Protein AF-A0A226D781-F1 (afdb_monomer_lite)

Secondary structure (DSSP, 8-state):
----HHHHHHHHHHHHHHTTS---SEEEETTTTEEEEPPS-HHHHHHHHHHHHHHHHHHHHHHHHHHHHTT-S---HHHHHHHHHHHHHHHHHHHHHHHHHHHHHHHHTT---

Radius of gyration: 19.81 Å; chains: 1; bounding box: 52×35×50 Å

Organism: Folsomia candida (NCBI:txid158441)

Foldseek 3Di:
DDCDPVNLVVLVVVLVVCVPPQDDQFHQDNVVNDTDGDPDDPSVVVVVVVLVVLVVVLVVLVVVLVCVVVVVDDDPPVVNVVSVVVNVVSVVVVVVVVVVVVVVVVVVVPDDD

pLDDT: mean 72.24, std 12.37, range [37.38, 90.38]

Sequence (113 aa):
MIITPLMWKSLDRFSHYFNHFWKNPIEWDVKRKMLVFTPISRKLKIWMVSIVLTIILNATSLLMLMPEILGFTDVHFANVVLYLVWLGATSSTLTLEILQEKVRLQGSTALPG

Structure (mmCIF, N/CA/C/O backbone):
data_AF-A0A226D781-F1
#
_entry.id   AF-A0A226D781-F1
#
loop_
_atom_site.group_PDB
_atom_site.id
_atom_site.type_symbol
_atom_site.label_atom_id
_atom_site.label_alt_id
_atom_site.label_comp_id
_atom_site.label_asym_id
_atom_site.label_entity_id
_atom_site.label_seq_id
_atom_site.pdbx_PDB_ins_code
_atom_site.Cartn_x
_atom_site.Cartn_y
_atom_site.Cartn_z
_atom_site.occupancy
_atom_site.B_iso_or_equiv
_atom_site.auth_seq_id
_atom_site.auth_comp_id
_atom_site.auth_asym_id
_atom_site.auth_atom_id
_atom_site.pdbx_PDB_model_num
ATOM 1 N N . MET A 1 1 ? 18.948 -23.593 -8.528 1.00 42.53 1 MET A N 1
ATOM 2 C CA . MET A 1 1 ? 17.495 -23.617 -8.809 1.00 42.53 1 MET A CA 1
ATOM 3 C C . MET A 1 1 ? 17.319 -23.628 -10.323 1.00 42.53 1 MET A C 1
ATOM 5 O O . MET A 1 1 ? 17.783 -22.700 -10.971 1.00 42.53 1 MET A O 1
ATOM 9 N N . ILE A 1 2 ? 16.784 -24.708 -10.900 1.00 62.16 2 ILE A N 1
ATOM 10 C CA . ILE A 1 2 ? 16.647 -24.859 -12.359 1.00 62.16 2 ILE A CA 1
ATOM 11 C C . ILE A 1 2 ? 15.321 -24.219 -12.767 1.00 62.16 2 ILE A C 1
ATOM 13 O O . ILE A 1 2 ? 14.258 -24.672 -12.350 1.00 62.16 2 ILE A O 1
ATOM 17 N N . ILE A 1 3 ? 15.385 -23.143 -13.548 1.00 65.38 3 ILE A N 1
ATOM 18 C CA . ILE A 1 3 ? 14.191 -22.468 -14.059 1.00 65.38 3 ILE A CA 1
ATOM 19 C C . ILE A 1 3 ? 13.586 -23.362 -15.143 1.00 65.38 3 ILE A C 1
ATOM 21 O O . ILE A 1 3 ? 14.190 -23.564 -16.198 1.00 65.38 3 ILE A O 1
ATOM 25 N N . THR A 1 4 ? 12.407 -23.926 -14.879 1.00 81.25 4 THR A N 1
ATOM 26 C CA . THR A 1 4 ? 11.739 -24.835 -15.816 1.00 81.25 4 THR A CA 1
ATOM 27 C C . THR A 1 4 ? 11.218 -24.073 -17.042 1.00 81.25 4 THR A C 1
ATOM 29 O O . THR A 1 4 ? 10.840 -22.905 -16.934 1.00 81.25 4 THR A O 1
ATOM 32 N N . PRO A 1 5 ? 11.139 -24.706 -18.227 1.00 74.81 5 PRO A N 1
ATOM 33 C CA . PRO A 1 5 ? 10.588 -24.081 -19.437 1.00 74.81 5 PRO A CA 1
ATOM 34 C C . PRO A 1 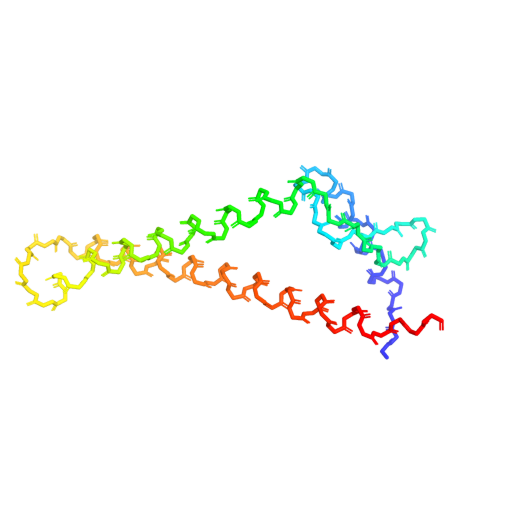5 ? 9.150 -23.569 -19.249 1.00 74.81 5 PRO A C 1
ATOM 36 O O . PRO A 1 5 ? 8.743 -22.599 -19.888 1.00 74.81 5 PRO A O 1
ATOM 39 N N . LEU A 1 6 ? 8.398 -24.173 -18.324 1.00 78.88 6 LEU A N 1
ATOM 40 C CA . LEU A 1 6 ? 7.069 -23.707 -17.937 1.00 78.88 6 LEU A CA 1
ATOM 41 C C . LEU A 1 6 ? 7.119 -22.326 -17.258 1.00 78.88 6 LEU A C 1
ATOM 43 O O . LEU A 1 6 ? 6.303 -21.460 -17.566 1.00 78.88 6 LEU A O 1
ATOM 47 N N . MET A 1 7 ? 8.113 -22.109 -16.395 1.00 76.25 7 MET A N 1
ATOM 48 C CA . MET A 1 7 ? 8.322 -20.863 -15.658 1.00 76.25 7 MET A CA 1
ATOM 49 C C . MET A 1 7 ? 8.721 -19.709 -16.594 1.00 76.25 7 MET A C 1
ATOM 51 O O . MET A 1 7 ? 8.198 -18.602 -16.476 1.00 76.25 7 MET A O 1
ATOM 55 N N . TRP A 1 8 ? 9.559 -19.984 -17.601 1.00 76.56 8 TRP A N 1
ATOM 56 C CA . TRP A 1 8 ? 9.877 -19.026 -18.671 1.00 76.56 8 TRP A CA 1
ATOM 57 C C . TRP A 1 8 ? 8.629 -18.608 -19.453 1.00 76.56 8 TRP A C 1
ATOM 59 O O . TRP A 1 8 ? 8.389 -17.423 -19.667 1.00 76.56 8 TRP A O 1
ATOM 69 N N . LYS A 1 9 ? 7.780 -19.578 -19.814 1.00 79.62 9 LYS A N 1
ATOM 70 C CA . LYS A 1 9 ? 6.546 -19.320 -20.565 1.00 79.62 9 LYS A CA 1
ATOM 71 C C . LYS A 1 9 ? 5.520 -18.514 -19.764 1.00 79.62 9 LYS A C 1
ATOM 73 O O . LYS A 1 9 ? 4.769 -17.740 -20.357 1.00 79.62 9 LYS A O 1
ATOM 78 N N . SER A 1 10 ? 5.462 -18.684 -18.441 1.00 78.12 10 SER A N 1
ATOM 79 C CA . SER A 1 10 ? 4.645 -17.815 -17.584 1.00 78.12 10 SER A CA 1
ATOM 80 C C . SER A 1 10 ? 5.211 -16.402 -17.492 1.00 78.12 10 SER A C 1
ATOM 82 O O . SER A 1 10 ? 4.438 -15.450 -17.502 1.00 78.12 10 SER A O 1
ATOM 84 N N . LEU A 1 11 ? 6.537 -16.255 -17.466 1.00 73.25 11 LEU A N 1
ATOM 85 C CA . LEU A 1 11 ? 7.205 -14.962 -17.338 1.00 73.25 11 LEU A CA 1
ATOM 86 C C . LEU A 1 11 ? 7.090 -14.119 -18.618 1.00 73.25 11 LEU A C 1
ATOM 88 O O . LEU A 1 11 ? 6.819 -12.922 -18.549 1.00 73.25 11 LEU A O 1
ATOM 92 N N . ASP A 1 12 ? 7.165 -14.754 -19.788 1.00 75.19 12 ASP A N 1
ATOM 93 C CA . ASP A 1 12 ? 6.898 -14.093 -21.073 1.00 75.19 12 ASP A CA 1
ATOM 94 C C . ASP A 1 12 ? 5.442 -13.621 -21.177 1.00 75.19 12 ASP A C 1
ATOM 96 O O . ASP A 1 12 ? 5.162 -12.524 -21.659 1.00 75.19 12 ASP A O 1
ATOM 100 N N . ARG A 1 13 ? 4.491 -14.415 -20.666 1.00 76.44 13 ARG A N 1
ATOM 101 C CA . ARG A 1 13 ? 3.079 -14.009 -20.614 1.00 76.44 13 ARG A CA 1
ATOM 102 C C . ARG A 1 13 ? 2.869 -12.860 -19.627 1.00 76.44 13 ARG A C 1
ATOM 104 O O . ARG A 1 13 ? 2.142 -11.920 -19.929 1.00 76.44 13 ARG A O 1
ATOM 111 N N . PHE A 1 14 ? 3.542 -12.912 -18.480 1.00 72.50 14 PHE A N 1
ATOM 112 C CA . PHE A 1 14 ? 3.528 -11.870 -17.456 1.00 72.50 14 PHE A CA 1
ATOM 113 C C . PHE A 1 14 ? 4.051 -10.532 -17.999 1.00 72.50 14 PHE A C 1
ATOM 115 O O . PHE A 1 14 ? 3.398 -9.510 -17.820 1.00 72.50 14 PHE A O 1
ATOM 122 N N . SER A 1 15 ? 5.155 -10.545 -18.752 1.00 70.62 15 SER A N 1
ATOM 123 C CA . SER A 1 15 ? 5.691 -9.373 -19.462 1.00 70.62 15 SER A CA 1
ATOM 124 C C . SER A 1 15 ? 4.646 -8.694 -20.358 1.00 70.62 15 SER A C 1
ATOM 126 O O . SER A 1 15 ? 4.500 -7.472 -20.328 1.00 70.62 15 SER A O 1
ATOM 128 N N . HIS A 1 16 ? 3.853 -9.478 -21.093 1.00 72.06 16 HIS A N 1
ATOM 129 C CA . HIS A 1 16 ? 2.831 -8.944 -21.991 1.00 72.06 16 HIS A CA 1
ATOM 130 C C . HIS A 1 16 ? 1.681 -8.240 -21.248 1.00 72.06 16 HIS A C 1
ATOM 132 O O . HIS A 1 16 ? 1.176 -7.220 -21.721 1.00 72.06 16 HIS A O 1
ATOM 138 N N . TYR A 1 17 ? 1.271 -8.753 -20.084 1.00 67.69 17 TYR A N 1
ATOM 139 C CA . TYR A 1 17 ? 0.244 -8.114 -19.252 1.00 67.69 17 TYR A CA 1
ATOM 140 C C . TYR A 1 17 ? 0.782 -6.884 -18.512 1.00 67.69 17 TYR A C 1
ATOM 142 O O . TYR A 1 17 ? 0.101 -5.862 -18.438 1.00 67.69 17 TYR A O 1
ATOM 150 N N . PHE A 1 18 ? 2.023 -6.941 -18.024 1.00 63.50 18 PHE A N 1
ATOM 151 C CA . PHE A 1 18 ? 2.656 -5.840 -17.290 1.00 63.50 18 PHE A CA 1
ATOM 152 C C . PHE A 1 18 ? 3.089 -4.666 -18.170 1.00 63.50 18 PHE A C 1
ATOM 154 O O . PHE A 1 18 ? 3.327 -3.582 -17.648 1.00 63.50 18 PHE A O 1
ATOM 161 N N . ASN A 1 19 ? 3.107 -4.829 -19.496 1.00 63.97 19 ASN A N 1
ATOM 162 C CA . ASN A 1 19 ? 3.395 -3.735 -20.425 1.00 63.97 19 ASN A CA 1
ATOM 163 C C . ASN A 1 19 ? 2.335 -2.609 -20.382 1.00 63.97 19 ASN A C 1
ATOM 165 O O . ASN A 1 19 ? 2.627 -1.473 -20.745 1.00 63.97 19 ASN A O 1
ATOM 169 N N . HIS A 1 20 ? 1.111 -2.912 -19.924 1.00 60.78 20 HIS A N 1
ATOM 170 C CA . HIS A 1 20 ? 0.051 -1.917 -19.697 1.00 60.78 20 HIS A CA 1
ATOM 171 C C . HIS A 1 20 ? 0.096 -1.268 -18.307 1.00 60.78 20 HIS A C 1
ATOM 173 O O . HIS A 1 20 ? -0.539 -0.235 -18.096 1.00 60.78 20 HIS A O 1
ATOM 179 N N . PHE A 1 21 ? 0.831 -1.849 -17.358 1.00 59.19 21 PHE A N 1
ATOM 180 C CA . PHE A 1 21 ? 0.980 -1.284 -16.023 1.00 59.19 21 PHE A CA 1
ATOM 181 C C . PHE A 1 21 ? 2.091 -0.231 -15.997 1.00 59.19 21 PHE A C 1
ATOM 183 O O . PHE A 1 21 ? 2.923 -0.121 -16.903 1.00 59.19 21 PHE A O 1
ATOM 190 N N . TRP A 1 22 ? 2.098 0.596 -14.950 1.00 55.44 22 TRP A N 1
ATOM 191 C CA . TRP A 1 22 ? 3.188 1.543 -14.744 1.00 55.44 22 TRP A CA 1
ATOM 192 C C . TRP A 1 22 ? 4.518 0.780 -14.716 1.00 55.44 22 TRP A C 1
ATOM 194 O O . TRP A 1 22 ? 4.616 -0.249 -14.054 1.00 55.44 22 TRP A O 1
ATOM 204 N N . LYS A 1 23 ? 5.523 1.265 -15.465 1.00 55.88 23 LYS A N 1
ATOM 205 C CA . LYS A 1 23 ? 6.814 0.569 -15.594 1.00 55.88 23 LYS A CA 1
ATOM 206 C C . LYS A 1 23 ? 7.403 0.326 -14.209 1.00 55.88 23 LYS A C 1
ATOM 208 O O . LYS A 1 23 ? 7.771 1.286 -13.525 1.00 55.88 23 LYS A O 1
ATOM 213 N N . ASN A 1 24 ? 7.471 -0.946 -13.840 1.00 55.03 24 ASN A N 1
ATOM 214 C CA . ASN A 1 24 ? 8.132 -1.402 -12.634 1.00 55.03 24 ASN A CA 1
ATOM 215 C C . ASN A 1 24 ? 9.653 -1.288 -12.858 1.00 55.03 24 ASN A C 1
ATOM 217 O O . ASN A 1 24 ? 10.112 -1.479 -13.985 1.00 55.03 24 ASN A O 1
ATOM 221 N N . PRO A 1 25 ? 10.470 -0.985 -11.836 1.00 57.72 25 PRO A N 1
ATOM 222 C CA . PRO A 1 25 ? 11.917 -0.829 -12.015 1.00 57.72 25 PRO A CA 1
ATOM 223 C C . PRO A 1 25 ? 12.603 -2.144 -12.422 1.00 57.72 25 PRO A C 1
ATOM 225 O O . PRO A 1 25 ? 13.737 -2.137 -12.903 1.00 57.72 25 PRO A O 1
ATOM 228 N N . ILE A 1 26 ? 11.894 -3.262 -12.257 1.00 59.53 26 ILE A N 1
ATOM 229 C CA . ILE A 1 26 ? 12.279 -4.598 -12.684 1.00 59.53 26 ILE A CA 1
ATOM 230 C C . ILE A 1 26 ? 11.364 -4.985 -13.849 1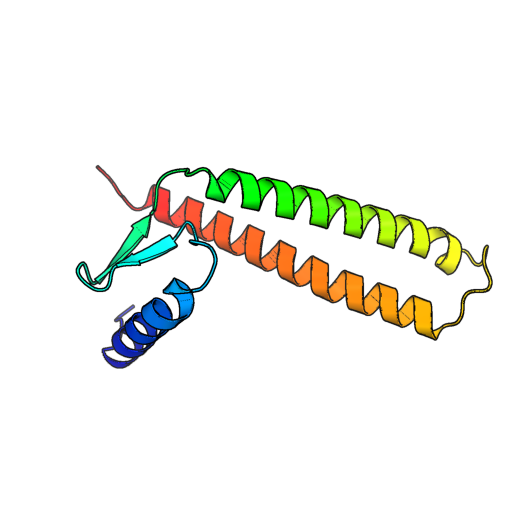.00 59.53 26 ILE A C 1
ATOM 232 O O . ILE A 1 26 ? 10.196 -5.320 -13.646 1.00 59.53 26 ILE A O 1
ATOM 236 N N . GLU A 1 27 ? 11.892 -4.922 -15.070 1.00 65.12 27 GLU A N 1
ATOM 237 C CA . GLU A 1 27 ? 11.195 -5.389 -16.268 1.00 65.12 27 GLU A CA 1
ATOM 238 C C . GLU A 1 27 ? 11.814 -6.702 -16.747 1.00 65.12 27 GLU A C 1
ATOM 240 O O . GLU A 1 27 ? 13.031 -6.897 -16.731 1.00 65.12 27 GLU A O 1
ATOM 245 N N . TRP A 1 28 ? 10.954 -7.621 -17.176 1.00 65.50 28 TRP A N 1
ATOM 246 C CA . TRP A 1 28 ? 11.384 -8.834 -17.850 1.00 65.50 28 TRP A CA 1
ATOM 247 C C . TRP A 1 28 ? 11.668 -8.533 -19.321 1.00 65.50 28 TRP A C 1
ATOM 249 O O . TRP A 1 28 ? 10.740 -8.257 -20.087 1.00 65.50 28 TRP A O 1
ATOM 259 N N . ASP A 1 29 ? 12.938 -8.592 -19.726 1.00 67.50 29 ASP A N 1
ATOM 260 C CA . ASP A 1 29 ? 13.307 -8.482 -21.134 1.00 67.50 29 ASP A CA 1
ATOM 261 C C . ASP A 1 29 ? 13.190 -9.860 -21.795 1.00 67.50 29 ASP A C 1
ATOM 263 O O . ASP A 1 29 ? 14.062 -10.721 -21.660 1.00 67.50 29 ASP A O 1
ATOM 267 N N . VAL A 1 30 ? 12.101 -10.052 -22.542 1.00 66.94 30 VAL A N 1
ATOM 268 C CA . VAL A 1 30 ? 11.793 -11.287 -23.283 1.00 66.94 30 VAL A CA 1
ATOM 269 C C . VAL A 1 30 ? 12.892 -11.629 -24.297 1.00 66.94 30 VAL A C 1
ATOM 271 O O . VAL A 1 30 ? 13.169 -12.804 -24.534 1.00 66.94 30 VAL A O 1
ATOM 274 N N . LYS A 1 31 ? 13.566 -10.625 -24.881 1.00 69.00 31 LYS A N 1
ATOM 275 C CA . LYS A 1 31 ? 14.628 -10.849 -25.877 1.00 69.00 31 LYS A CA 1
ATOM 276 C C . LYS A 1 31 ? 15.914 -11.335 -25.226 1.00 69.00 31 LYS A C 1
ATOM 278 O O . LYS A 1 31 ? 16.600 -12.183 -25.788 1.00 69.00 31 LYS A O 1
ATOM 283 N N . ARG A 1 32 ? 16.243 -10.791 -24.052 1.00 67.31 32 ARG A N 1
ATOM 284 C CA . ARG A 1 32 ? 17.460 -11.146 -23.308 1.00 67.31 32 ARG A CA 1
ATOM 285 C C . ARG A 1 32 ? 17.246 -12.283 -22.317 1.00 67.31 32 ARG A C 1
ATOM 287 O O . ARG A 1 32 ? 18.231 -12.801 -21.805 1.00 67.31 32 ARG A O 1
ATOM 294 N N . LYS A 1 33 ? 15.993 -12.691 -22.072 1.00 67.44 33 LYS A N 1
ATOM 295 C CA . LYS A 1 33 ? 15.630 -13.701 -21.068 1.00 67.44 33 LYS A CA 1
ATOM 296 C C . LYS A 1 33 ? 16.221 -13.364 -19.693 1.00 67.44 33 LYS A C 1
ATOM 298 O O . LYS A 1 33 ? 16.691 -14.236 -18.966 1.00 67.44 33 LYS A O 1
ATOM 303 N N . MET A 1 34 ? 16.232 -12.077 -19.358 1.00 64.81 34 MET A N 1
ATOM 304 C CA . MET A 1 34 ? 16.837 -11.551 -18.138 1.00 64.81 34 MET A CA 1
ATOM 305 C C . MET A 1 34 ? 15.958 -10.457 -17.539 1.00 64.81 34 MET A C 1
ATOM 307 O O . MET A 1 34 ? 15.269 -9.723 -18.251 1.00 64.81 34 MET A O 1
ATOM 311 N N . LEU A 1 35 ? 16.009 -10.343 -16.213 1.00 62.34 35 LEU A N 1
ATOM 312 C CA . LEU A 1 35 ? 15.437 -9.212 -15.491 1.00 62.34 35 LEU A CA 1
ATOM 313 C C . LEU A 1 35 ? 16.359 -8.015 -15.720 1.00 62.34 35 LEU A C 1
ATOM 315 O O . LEU A 1 35 ? 17.503 -8.014 -15.267 1.00 62.34 35 LEU A O 1
ATOM 319 N N . VAL A 1 36 ? 15.879 -7.023 -16.463 1.00 62.78 36 VAL A N 1
ATOM 320 C CA . VAL A 1 36 ? 16.630 -5.804 -16.748 1.00 62.78 36 VAL A CA 1
ATOM 321 C C . VAL A 1 36 ? 16.176 -4.727 -15.776 1.00 62.78 36 VAL A C 1
ATOM 323 O O . VAL A 1 36 ? 14.997 -4.372 -15.701 1.00 62.78 36 VAL A O 1
ATOM 326 N N . PHE A 1 37 ? 17.140 -4.200 -15.028 1.00 60.28 37 PHE A N 1
ATOM 327 C CA . PHE A 1 37 ? 16.929 -3.054 -14.160 1.00 60.28 37 PHE A CA 1
ATOM 328 C C . PHE A 1 37 ? 16.837 -1.794 -15.017 1.00 60.28 37 PHE A C 1
ATOM 330 O O . PHE A 1 37 ? 17.801 -1.412 -15.685 1.00 60.28 37 PHE A O 1
ATOM 337 N N . THR A 1 38 ? 15.677 -1.140 -15.009 1.00 58.62 38 THR A N 1
ATOM 338 C CA . THR A 1 38 ? 15.542 0.162 -15.663 1.00 58.62 38 THR A CA 1
ATOM 339 C C . THR A 1 38 ? 16.069 1.252 -14.722 1.00 58.62 38 THR A C 1
ATOM 341 O O . THR A 1 38 ? 15.673 1.302 -13.554 1.00 58.62 38 THR A O 1
ATOM 344 N N . PRO A 1 39 ? 16.995 2.120 -15.176 1.00 55.25 39 PRO A N 1
ATOM 345 C CA . PRO A 1 39 ? 17.565 3.162 -14.331 1.00 55.25 39 PRO A CA 1
ATOM 346 C C . PRO A 1 39 ? 16.489 4.147 -13.864 1.00 55.25 39 PRO A C 1
ATOM 348 O O . PRO A 1 39 ? 15.439 4.291 -14.494 1.00 55.25 39 PRO A O 1
ATOM 351 N N . ILE A 1 40 ? 16.779 4.829 -12.750 1.00 53.72 40 ILE A N 1
ATOM 352 C CA . ILE A 1 40 ? 15.899 5.760 -12.028 1.00 53.72 40 ILE A CA 1
ATOM 353 C C . ILE A 1 40 ? 15.289 6.792 -12.990 1.00 53.72 40 ILE A C 1
ATOM 355 O O . ILE A 1 40 ? 15.866 7.829 -13.302 1.00 53.72 40 ILE A O 1
ATOM 359 N N . SER A 1 41 ? 14.096 6.479 -13.485 1.00 57.16 41 SER A N 1
ATOM 360 C CA . SER A 1 41 ? 13.310 7.322 -14.382 1.00 57.16 41 SER A CA 1
ATOM 361 C C . SER A 1 41 ? 12.322 8.172 -13.575 1.00 57.16 41 SER A C 1
ATOM 363 O O . SER A 1 41 ? 12.070 7.904 -12.400 1.00 57.16 41 SER A O 1
ATOM 365 N N . ARG A 1 42 ? 11.684 9.171 -14.209 1.00 54.03 42 ARG A N 1
ATOM 366 C CA . ARG A 1 42 ? 10.574 9.977 -13.642 1.00 54.03 42 ARG A CA 1
ATOM 367 C C . ARG A 1 42 ? 9.493 9.127 -12.952 1.00 54.03 42 ARG A C 1
ATOM 369 O O . ARG A 1 42 ? 8.833 9.616 -12.042 1.00 54.03 42 ARG A O 1
ATOM 376 N N . LYS A 1 43 ? 9.344 7.860 -13.346 1.00 54.56 43 LYS A N 1
ATOM 377 C CA . LYS A 1 43 ? 8.412 6.899 -12.743 1.00 54.56 43 LYS A CA 1
ATOM 378 C C . LYS A 1 43 ? 8.784 6.484 -11.310 1.00 54.56 43 LYS A C 1
ATOM 380 O O . LYS A 1 43 ? 7.872 6.280 -10.519 1.00 54.56 43 LYS A O 1
ATOM 385 N N . LEU A 1 44 ? 10.068 6.488 -10.929 1.00 61.94 44 LEU A N 1
ATOM 386 C CA . LEU A 1 44 ? 10.483 6.259 -9.535 1.00 61.94 44 LEU A CA 1
ATOM 387 C C . LEU A 1 44 ? 10.032 7.405 -8.615 1.00 61.94 44 LEU A C 1
ATOM 389 O O . LEU A 1 44 ? 9.689 7.178 -7.462 1.00 61.94 44 LEU A O 1
ATOM 393 N N . LYS A 1 45 ? 9.977 8.643 -9.125 1.00 63.72 45 LYS A N 1
ATOM 394 C CA . LYS A 1 45 ? 9.471 9.786 -8.346 1.00 63.72 45 LYS A CA 1
ATOM 395 C C . LYS A 1 45 ? 7.977 9.648 -8.053 1.00 63.72 45 LYS A C 1
ATOM 397 O O . LYS A 1 45 ? 7.558 9.914 -6.936 1.00 63.72 45 LYS A O 1
ATOM 402 N N . ILE A 1 46 ? 7.194 9.198 -9.037 1.00 68.38 46 ILE A N 1
ATOM 403 C CA . ILE A 1 46 ? 5.754 8.934 -8.870 1.00 68.38 46 ILE A CA 1
ATOM 404 C C . ILE A 1 46 ? 5.533 7.818 -7.841 1.00 68.38 46 ILE A C 1
ATOM 406 O O . ILE A 1 46 ? 4.668 7.943 -6.981 1.00 68.38 46 ILE A O 1
ATOM 410 N N . TRP A 1 47 ?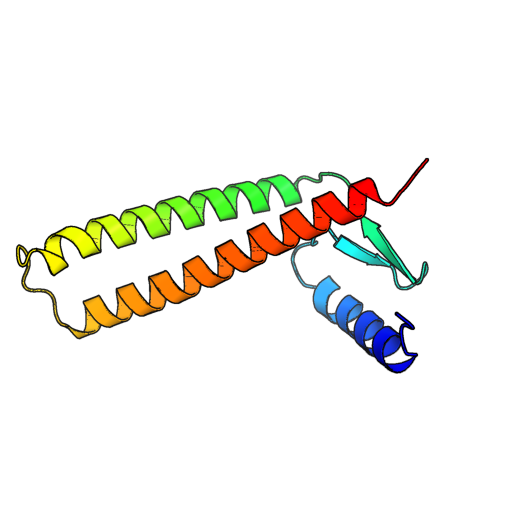 6.366 6.777 -7.874 1.00 70.31 47 TRP A N 1
ATOM 411 C CA . TRP A 1 47 ? 6.349 5.704 -6.880 1.00 70.31 47 TRP A CA 1
ATOM 412 C C . TRP A 1 47 ? 6.681 6.201 -5.462 1.00 70.31 47 TRP A C 1
ATOM 414 O O . TRP A 1 47 ? 5.918 5.948 -4.534 1.00 70.31 47 TRP A O 1
ATOM 424 N N . MET A 1 48 ? 7.740 7.004 -5.297 1.00 71.75 48 MET A N 1
ATOM 425 C CA . MET A 1 48 ? 8.089 7.608 -4.000 1.00 71.75 48 MET A CA 1
ATOM 426 C C . MET A 1 48 ? 6.948 8.464 -3.434 1.00 71.75 48 MET A C 1
ATOM 428 O O . MET A 1 48 ? 6.647 8.392 -2.246 1.00 71.75 48 MET A O 1
ATOM 432 N N . VAL A 1 49 ? 6.287 9.255 -4.285 1.00 79.62 49 VAL A N 1
ATOM 433 C CA . VAL A 1 49 ? 5.120 10.057 -3.883 1.00 79.62 49 VAL A CA 1
ATOM 434 C C . VAL A 1 49 ? 3.961 9.159 -3.449 1.00 79.62 49 VAL A C 1
ATOM 436 O O . VAL A 1 49 ? 3.323 9.457 -2.442 1.00 79.62 49 VAL A O 1
ATOM 439 N N . SER A 1 50 ? 3.717 8.049 -4.152 1.00 78.38 50 SER A N 1
ATOM 440 C CA . SER A 1 50 ? 2.691 7.073 -3.769 1.00 78.38 50 SER A CA 1
ATOM 441 C C . SER A 1 50 ? 2.947 6.509 -2.373 1.00 78.38 50 SER A C 1
ATOM 443 O O . SER A 1 50 ? 2.028 6.477 -1.563 1.00 78.38 50 SER A O 1
ATOM 445 N N . ILE A 1 51 ? 4.189 6.133 -2.055 1.00 79.38 51 ILE A N 1
ATOM 446 C CA . ILE A 1 51 ? 4.545 5.605 -0.728 1.00 79.38 51 ILE A CA 1
ATOM 447 C C . ILE A 1 51 ? 4.315 6.644 0.364 1.00 79.38 51 ILE A C 1
ATOM 449 O O . ILE A 1 51 ? 3.689 6.342 1.380 1.00 79.38 51 ILE A O 1
ATOM 453 N N . VAL A 1 52 ? 4.782 7.877 0.155 1.00 84.94 52 VAL A N 1
ATOM 454 C CA . VAL A 1 52 ? 4.586 8.964 1.125 1.00 84.94 52 VAL A CA 1
ATOM 455 C C . VAL A 1 52 ? 3.095 9.219 1.354 1.00 84.94 52 VAL A C 1
ATOM 457 O O . VAL A 1 52 ? 2.664 9.349 2.499 1.00 84.94 52 VAL A O 1
ATOM 460 N N . LEU A 1 53 ? 2.290 9.222 0.290 1.00 85.25 53 LEU A N 1
ATOM 461 C CA . LEU A 1 53 ? 0.843 9.393 0.393 1.00 85.25 53 LEU A CA 1
ATOM 462 C C . LEU A 1 53 ? 0.182 8.239 1.162 1.00 85.25 53 LEU A C 1
ATOM 464 O O . LEU A 1 53 ? -0.649 8.490 2.032 1.00 85.25 53 LEU A O 1
ATOM 468 N N . THR A 1 54 ? 0.577 6.989 0.903 1.00 82.69 54 THR A N 1
ATOM 469 C CA . THR A 1 54 ? 0.078 5.814 1.637 1.00 82.69 54 THR A CA 1
ATOM 470 C C . THR A 1 54 ? 0.422 5.889 3.126 1.00 82.69 54 THR A C 1
ATOM 472 O O . THR A 1 54 ? -0.414 5.553 3.964 1.00 82.69 54 THR A O 1
ATOM 475 N N . ILE A 1 55 ? 1.613 6.378 3.484 1.00 84.81 55 ILE A N 1
ATOM 476 C CA . ILE A 1 55 ? 2.010 6.578 4.886 1.00 84.81 55 ILE A CA 1
ATOM 477 C C . ILE A 1 55 ? 1.127 7.636 5.558 1.00 84.81 55 ILE A C 1
ATOM 479 O O . ILE A 1 55 ? 0.633 7.402 6.660 1.00 84.81 55 ILE A O 1
ATOM 483 N N . ILE A 1 56 ? 0.877 8.770 4.896 1.00 88.06 56 ILE A N 1
ATOM 484 C CA . ILE A 1 56 ? 0.014 9.840 5.427 1.00 88.06 56 ILE A CA 1
ATOM 485 C C . ILE A 1 56 ? -1.430 9.342 5.605 1.00 88.06 56 ILE A C 1
ATOM 487 O O . ILE A 1 56 ? -2.057 9.604 6.633 1.00 88.06 56 ILE A O 1
ATOM 491 N N . LEU A 1 57 ? -1.955 8.582 4.641 1.00 85.69 57 LEU A N 1
ATOM 492 C CA . LEU A 1 57 ? -3.290 7.979 4.720 1.00 85.69 57 LEU A CA 1
ATOM 493 C C . LEU A 1 57 ? -3.404 6.976 5.877 1.00 85.69 57 LEU A C 1
ATOM 495 O O . LEU A 1 57 ? -4.407 6.957 6.588 1.00 85.69 57 LEU A O 1
ATOM 499 N N . ASN A 1 58 ? -2.365 6.178 6.119 1.00 84.75 58 ASN A N 1
ATOM 500 C CA . ASN A 1 58 ? -2.339 5.261 7.258 1.00 84.75 58 ASN A CA 1
ATOM 501 C C . ASN A 1 58 ? -2.230 5.997 8.596 1.00 84.75 58 ASN A C 1
ATOM 503 O O . ASN A 1 58 ? -2.931 5.645 9.541 1.00 84.75 58 ASN A O 1
ATOM 507 N N . ALA A 1 59 ? -1.402 7.040 8.676 1.00 87.19 59 ALA A N 1
ATOM 508 C CA . ALA A 1 59 ? -1.262 7.852 9.882 1.00 87.19 59 ALA A CA 1
ATOM 509 C C . ALA A 1 59 ? -2.575 8.562 10.250 1.00 87.19 59 ALA A C 1
ATOM 511 O O . ALA A 1 59 ? -2.973 8.557 11.411 1.00 87.19 59 ALA A O 1
ATOM 512 N N . THR A 1 60 ? -3.278 9.120 9.261 1.00 86.81 60 THR A N 1
ATOM 513 C CA . THR A 1 60 ? -4.593 9.751 9.469 1.00 86.81 60 THR A CA 1
ATOM 514 C C . THR A 1 60 ? -5.661 8.736 9.873 1.00 86.81 60 THR A C 1
ATOM 516 O O . THR A 1 60 ? -6.431 9.007 10.791 1.00 86.81 60 THR A O 1
ATOM 519 N N . SER A 1 61 ? -5.656 7.542 9.274 1.00 84.56 61 SER A N 1
ATOM 520 C CA . SER A 1 61 ? -6.568 6.455 9.659 1.00 84.56 61 SER A CA 1
ATOM 521 C C . SER A 1 61 ? -6.322 5.984 11.099 1.00 84.56 61 SER A C 1
ATOM 523 O O . SER A 1 61 ? -7.270 5.817 11.857 1.00 84.56 61 SER A O 1
ATOM 525 N N . LEU A 1 62 ? -5.060 5.838 11.521 1.00 84.62 62 LEU A N 1
ATOM 526 C CA . LEU A 1 62 ? -4.708 5.509 12.910 1.00 84.62 62 LEU A CA 1
ATOM 527 C C . LEU A 1 62 ? -5.108 6.616 13.893 1.00 84.62 62 LEU A C 1
ATOM 529 O O . LEU A 1 62 ? -5.605 6.318 14.976 1.00 84.62 62 LEU A O 1
ATOM 533 N N . LEU A 1 63 ? -4.919 7.884 13.517 1.00 86.50 63 LEU A N 1
ATOM 534 C CA . LEU A 1 63 ? -5.340 9.029 14.328 1.00 86.50 63 LEU A CA 1
ATOM 535 C C . LEU A 1 63 ? -6.858 9.082 14.525 1.00 86.50 63 LEU A C 1
ATOM 537 O O . LEU A 1 63 ? -7.290 9.507 15.589 1.00 86.50 63 LEU A O 1
ATOM 541 N N . MET A 1 64 ? -7.653 8.647 13.543 1.00 83.62 64 MET A N 1
ATOM 542 C CA . MET A 1 64 ? -9.109 8.517 13.697 1.00 83.62 64 MET A CA 1
ATOM 543 C C . MET A 1 64 ? -9.507 7.329 14.580 1.00 83.62 64 MET A C 1
ATOM 545 O O . MET A 1 64 ? -10.448 7.441 15.356 1.00 83.62 64 MET A O 1
ATOM 549 N N . LEU A 1 65 ? -8.759 6.226 14.523 1.00 84.81 65 LEU A N 1
ATOM 550 C CA . LEU A 1 65 ? -9.038 5.008 15.294 1.00 84.81 65 LEU A CA 1
ATOM 551 C C . LEU A 1 65 ? -8.686 5.143 16.790 1.00 84.81 65 LEU A C 1
ATOM 553 O O . LEU A 1 65 ? -9.313 4.518 17.643 1.00 84.81 65 LEU A O 1
ATOM 557 N N . MET A 1 66 ? -7.688 5.966 17.134 1.00 83.50 66 MET A N 1
ATOM 558 C CA . MET A 1 66 ? -7.241 6.167 18.522 1.00 83.50 66 MET A CA 1
ATOM 559 C C . MET A 1 66 ? -8.343 6.723 19.458 1.00 83.50 66 MET A C 1
ATOM 561 O O . MET A 1 66 ? -8.554 6.135 20.520 1.00 83.50 66 MET A O 1
ATOM 565 N N . PRO A 1 67 ? -9.074 7.804 19.106 1.00 83.19 67 PRO A N 1
ATOM 566 C CA . PRO A 1 67 ? -10.212 8.297 19.886 1.00 83.19 67 PRO A CA 1
ATOM 567 C C . PRO A 1 67 ? -11.347 7.278 20.032 1.00 83.19 67 PRO A C 1
ATOM 569 O O . PRO A 1 67 ? -11.973 7.214 21.092 1.00 83.19 67 PRO A O 1
ATOM 572 N N . GLU A 1 68 ? -11.593 6.478 18.990 1.00 82.00 68 GLU A N 1
ATOM 573 C CA . GLU A 1 68 ? -12.654 5.465 18.973 1.00 82.00 68 GLU A CA 1
ATOM 574 C C . GLU A 1 68 ? -12.366 4.336 19.970 1.00 82.00 68 GLU A C 1
ATOM 576 O O . GLU A 1 68 ? -13.230 3.987 20.771 1.00 82.00 68 GLU A O 1
ATOM 581 N N . ILE A 1 69 ? -11.135 3.809 19.993 1.00 79.25 69 ILE A N 1
ATOM 582 C CA . ILE A 1 69 ? -10.733 2.748 20.938 1.00 79.25 69 ILE A CA 1
ATOM 583 C C . ILE A 1 69 ? -10.802 3.232 22.390 1.00 79.25 69 ILE A C 1
ATOM 585 O O . ILE A 1 69 ? -11.138 2.464 23.290 1.00 79.25 69 ILE A O 1
ATOM 589 N N . LEU A 1 70 ? -10.484 4.504 22.624 1.00 83.44 70 LEU A N 1
ATOM 590 C CA . LEU A 1 70 ? -10.542 5.118 23.949 1.00 83.44 70 LEU A CA 1
ATOM 591 C C . LEU A 1 70 ? -11.978 5.448 24.399 1.00 83.44 70 LEU A C 1
ATOM 593 O O . LEU A 1 70 ? -12.167 5.891 25.530 1.00 83.44 70 LEU A O 1
ATOM 597 N N . GLY A 1 71 ? -12.982 5.228 23.543 1.00 79.81 71 GLY A N 1
ATOM 598 C CA . GLY A 1 71 ? -14.390 5.454 23.864 1.00 79.81 71 GLY A CA 1
ATOM 599 C C . GLY A 1 71 ? -14.784 6.931 23.922 1.00 79.81 71 GLY A C 1
ATOM 600 O O . GLY A 1 71 ? -15.804 7.264 24.519 1.00 79.81 71 GLY A O 1
ATOM 601 N N . PHE A 1 72 ? -13.999 7.830 23.316 1.00 78.50 72 PHE A N 1
ATOM 602 C CA . PHE A 1 72 ? -14.331 9.260 23.265 1.00 78.50 72 PHE A CA 1
ATOM 603 C C . PHE A 1 72 ? -15.423 9.587 22.241 1.00 78.50 72 PHE A C 1
ATOM 605 O O . PHE A 1 72 ? -15.938 10.704 22.232 1.00 78.50 72 PHE A O 1
ATOM 612 N N . THR A 1 73 ? -15.746 8.664 21.335 1.00 77.75 73 THR A N 1
ATOM 613 C CA . THR A 1 73 ? -16.647 8.923 20.208 1.00 77.75 73 THR A CA 1
ATOM 614 C C . THR A 1 73 ? -17.541 7.711 19.950 1.00 77.75 73 THR A C 1
ATOM 616 O O . THR A 1 73 ? -17.042 6.601 19.785 1.00 77.75 73 THR A O 1
ATOM 619 N N . ASP A 1 74 ? -18.859 7.923 19.893 1.00 77.00 74 ASP A N 1
ATOM 620 C CA . ASP A 1 74 ? -19.851 6.896 19.541 1.00 77.00 74 ASP A CA 1
ATOM 621 C C . ASP A 1 74 ? -19.877 6.699 18.019 1.00 77.00 74 ASP A C 1
ATOM 623 O O . ASP A 1 74 ? -20.661 7.310 17.287 1.00 77.00 74 ASP A O 1
ATOM 627 N N . VAL A 1 75 ? -18.962 5.877 17.513 1.00 77.56 75 VAL A N 1
ATOM 628 C CA . VAL A 1 75 ? -18.897 5.535 16.089 1.00 77.56 75 VAL A CA 1
ATOM 629 C C . VAL A 1 75 ? -19.485 4.145 15.876 1.00 77.56 75 VAL A C 1
ATOM 631 O O . VAL A 1 75 ? -19.254 3.218 16.649 1.00 77.56 75 VAL A O 1
ATOM 634 N N . HIS A 1 76 ? -20.272 3.983 14.809 1.00 82.81 76 HIS A N 1
ATOM 635 C CA . HIS A 1 76 ? -20.831 2.684 14.443 1.00 82.81 76 HIS A CA 1
ATOM 636 C C . HIS A 1 76 ? -19.726 1.635 14.273 1.00 82.81 76 HIS A C 1
ATOM 638 O O . HIS A 1 76 ? -18.773 1.848 13.524 1.00 82.81 76 HIS A O 1
ATOM 644 N N . PHE A 1 77 ? -19.918 0.462 14.884 1.00 81.44 77 PHE A N 1
ATOM 645 C CA . PHE A 1 77 ? -19.001 -0.682 14.798 1.00 81.44 77 PHE A CA 1
ATOM 646 C C . PHE A 1 77 ? -18.595 -1.025 13.353 1.00 81.44 77 PHE A C 1
ATOM 648 O O . PHE A 1 77 ? -17.450 -1.387 13.092 1.00 81.44 77 PHE A O 1
ATOM 655 N N . ALA A 1 78 ? -19.511 -0.840 12.396 1.00 85.31 78 ALA A N 1
ATOM 656 C CA . ALA A 1 78 ? -19.242 -1.037 10.974 1.00 85.31 78 ALA A CA 1
ATOM 657 C C . ALA A 1 78 ? -18.084 -0.169 10.445 1.00 85.31 78 ALA A C 1
ATOM 659 O O . ALA A 1 78 ? -17.275 -0.656 9.657 1.00 85.31 78 ALA A O 1
ATOM 660 N N .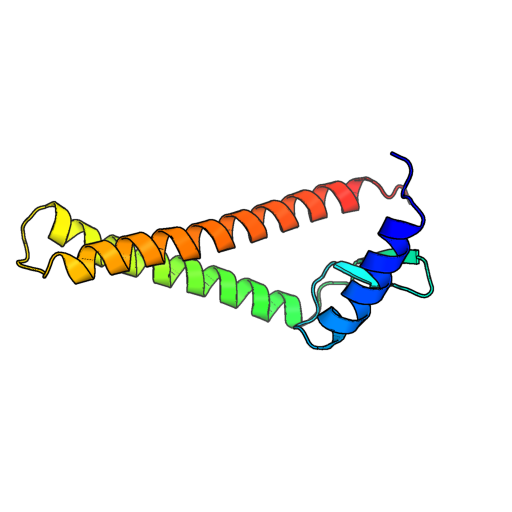 ASN A 1 79 ? -17.964 1.082 10.900 1.00 85.06 79 ASN A N 1
ATOM 661 C CA . ASN A 1 79 ? -16.895 1.986 10.470 1.00 85.06 79 ASN A CA 1
ATOM 662 C C . ASN A 1 79 ? -15.544 1.551 11.047 1.00 85.06 79 ASN A C 1
ATOM 664 O O . ASN A 1 79 ? -14.558 1.524 10.319 1.00 85.06 79 ASN A O 1
ATOM 668 N N . VAL A 1 80 ? -15.512 1.113 12.309 1.00 83.81 80 VAL A N 1
ATOM 669 C CA . VAL A 1 80 ? -14.294 0.595 12.958 1.00 83.81 80 VAL A CA 1
ATOM 670 C C . VAL A 1 80 ? -13.762 -0.637 12.219 1.00 83.81 80 VAL A C 1
ATOM 672 O O . VAL A 1 80 ? -12.573 -0.726 11.910 1.00 83.81 80 VAL A O 1
ATOM 675 N N . VAL A 1 81 ? -14.650 -1.576 11.869 1.00 86.94 81 VAL A N 1
ATOM 676 C CA . VAL A 1 81 ? -14.289 -2.763 11.076 1.00 86.94 81 VAL A CA 1
ATOM 677 C C . VAL A 1 81 ? -13.774 -2.359 9.694 1.00 86.94 81 VAL A C 1
ATOM 679 O O . VAL A 1 81 ? -12.773 -2.906 9.231 1.00 86.94 81 VAL A O 1
ATOM 682 N N . LEU A 1 82 ? -14.408 -1.377 9.048 1.00 88.69 82 LEU A N 1
ATOM 683 C CA . LEU A 1 82 ? -13.975 -0.868 7.749 1.00 88.69 82 LEU A CA 1
ATOM 684 C C . LEU A 1 82 ? -12.574 -0.239 7.820 1.00 88.69 82 LEU A C 1
ATOM 686 O O . LEU A 1 82 ? -11.734 -0.545 6.974 1.00 88.69 82 LEU A O 1
ATOM 690 N N . TYR A 1 83 ? -12.285 0.564 8.848 1.00 87.12 83 TYR A N 1
ATOM 691 C CA . TYR A 1 83 ? -10.957 1.145 9.062 1.00 87.12 83 TYR A CA 1
ATOM 692 C C . TYR A 1 83 ? -9.889 0.081 9.339 1.00 87.12 83 TYR A C 1
ATOM 694 O O . TYR A 1 83 ? -8.784 0.175 8.804 1.00 87.12 83 TYR A O 1
ATOM 702 N N . LEU A 1 84 ? -10.207 -0.964 10.108 1.00 85.50 84 LEU A N 1
ATOM 703 C CA . LEU A 1 84 ? -9.291 -2.083 10.357 1.00 85.50 84 LEU A CA 1
ATOM 704 C C . LEU A 1 84 ? -8.976 -2.876 9.084 1.00 85.50 84 LEU A C 1
ATOM 706 O O . LEU A 1 84 ? -7.811 -3.174 8.817 1.00 85.50 84 LEU A O 1
ATOM 710 N N . VAL A 1 85 ? -9.991 -3.190 8.275 1.00 90.38 85 VAL A N 1
ATOM 711 C CA . VAL A 1 85 ? -9.800 -3.873 6.985 1.00 90.38 85 VAL A CA 1
ATOM 712 C C . VAL A 1 85 ? -8.978 -3.002 6.037 1.00 90.38 85 VAL A C 1
ATOM 714 O O . VAL A 1 85 ? -8.059 -3.502 5.386 1.00 90.38 85 VAL A O 1
ATOM 717 N N . TRP A 1 86 ? -9.258 -1.698 5.994 1.00 87.50 86 TRP A N 1
ATOM 718 C CA . TRP A 1 86 ? -8.510 -0.742 5.185 1.00 87.50 86 TRP A CA 1
ATOM 719 C C . TRP A 1 86 ? -7.033 -0.670 5.595 1.00 87.50 86 TRP A C 1
ATOM 721 O O . TRP A 1 86 ? -6.161 -0.823 4.741 1.00 87.50 86 TRP A O 1
ATOM 731 N N . LEU A 1 87 ? -6.739 -0.534 6.894 1.00 86.50 87 LEU A N 1
ATOM 732 C CA . LEU A 1 87 ? -5.372 -0.551 7.434 1.00 86.50 87 LEU A CA 1
ATOM 733 C C . LEU A 1 87 ? -4.645 -1.873 7.149 1.00 86.50 87 LEU A C 1
ATOM 735 O O . LEU A 1 87 ? -3.449 -1.886 6.848 1.00 86.50 87 LEU A O 1
ATOM 739 N N . GLY A 1 88 ? -5.354 -3.001 7.220 1.00 86.19 88 GLY A N 1
ATOM 740 C CA . GLY A 1 88 ? -4.814 -4.309 6.851 1.00 86.19 88 GLY A CA 1
ATOM 741 C C . GLY A 1 88 ? -4.426 -4.373 5.370 1.00 86.19 88 GLY A C 1
ATOM 742 O O . GLY A 1 88 ? -3.327 -4.805 5.021 1.00 86.19 88 GLY A O 1
ATOM 743 N N . ALA A 1 89 ? -5.294 -3.875 4.490 1.00 86.75 89 ALA A N 1
ATOM 744 C CA . ALA A 1 89 ? -5.028 -3.840 3.058 1.00 86.75 89 ALA A CA 1
ATOM 745 C C . ALA A 1 89 ? -3.827 -2.939 2.729 1.00 86.75 89 ALA A C 1
ATOM 747 O O . ALA A 1 89 ? -2.884 -3.382 2.070 1.00 86.75 89 ALA A O 1
ATOM 748 N N . THR A 1 90 ? -3.793 -1.708 3.238 1.00 83.44 90 THR A N 1
ATOM 749 C CA . THR A 1 90 ? -2.696 -0.767 2.965 1.00 83.44 90 THR A CA 1
ATOM 750 C C . THR A 1 90 ? -1.370 -1.222 3.578 1.00 83.44 90 THR A C 1
ATOM 752 O O . THR A 1 90 ? -0.326 -1.105 2.933 1.00 83.44 90 THR A O 1
ATOM 755 N N . SER A 1 91 ? -1.369 -1.803 4.781 1.00 80.38 91 SER A N 1
ATOM 756 C CA . SER A 1 91 ? -0.145 -2.352 5.385 1.00 80.38 91 SER A CA 1
ATOM 757 C C . SER A 1 91 ? 0.427 -3.510 4.567 1.00 80.38 91 SER A C 1
ATOM 759 O O . SER A 1 91 ? 1.633 -3.538 4.317 1.00 80.38 91 SER A O 1
ATOM 761 N N . SER A 1 92 ? -0.423 -4.402 4.047 1.00 80.38 92 SER A N 1
ATOM 762 C CA . SER A 1 92 ? 0.026 -5.485 3.167 1.00 80.38 92 SER A CA 1
ATOM 763 C C . SER A 1 92 ? 0.702 -4.946 1.899 1.00 80.38 92 SER A C 1
ATOM 765 O O . SER A 1 92 ? 1.791 -5.403 1.546 1.00 80.38 92 SER A O 1
ATOM 767 N N . THR A 1 93 ? 0.152 -3.892 1.283 1.00 81.50 93 THR A N 1
ATOM 768 C CA . THR A 1 93 ? 0.776 -3.260 0.108 1.00 81.50 93 THR A CA 1
ATOM 769 C C . THR A 1 93 ? 2.144 -2.658 0.428 1.00 81.50 93 THR A C 1
ATOM 771 O O . THR A 1 93 ? 3.092 -2.883 -0.320 1.00 81.50 93 THR A O 1
ATOM 774 N N . LEU A 1 94 ? 2.301 -1.998 1.583 1.00 78.88 94 LEU A N 1
ATOM 775 C CA . LEU A 1 94 ? 3.594 -1.460 2.020 1.00 78.88 94 LEU A CA 1
ATOM 776 C C . LEU A 1 94 ? 4.633 -2.563 2.261 1.00 78.88 94 LEU A C 1
ATOM 778 O O . LEU A 1 94 ? 5.793 -2.409 1.885 1.00 78.88 94 LEU A O 1
ATOM 782 N N . THR A 1 95 ? 4.237 -3.692 2.858 1.00 79.88 95 THR A N 1
ATOM 783 C CA . THR A 1 95 ? 5.170 -4.810 3.083 1.00 79.88 95 THR A CA 1
ATOM 784 C C . THR A 1 95 ? 5.650 -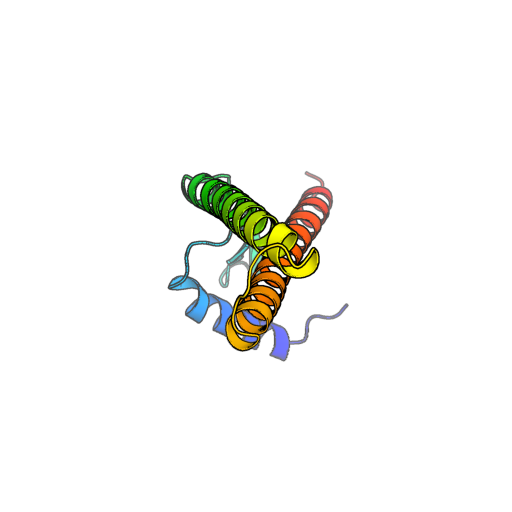5.442 1.780 1.00 79.88 95 THR A C 1
ATOM 786 O O . THR A 1 95 ? 6.829 -5.784 1.676 1.00 79.88 95 THR A O 1
ATOM 789 N N . LEU A 1 96 ? 4.776 -5.557 0.775 1.00 79.25 96 LEU A N 1
ATOM 790 C CA . LEU A 1 96 ? 5.146 -6.058 -0.548 1.00 79.25 96 LEU A CA 1
ATOM 791 C C . LEU A 1 96 ? 6.132 -5.116 -1.246 1.00 79.25 96 LEU A C 1
ATOM 793 O O . LEU A 1 96 ? 7.109 -5.592 -1.817 1.00 79.25 96 LEU A O 1
ATOM 797 N N . GLU A 1 97 ? 5.928 -3.804 -1.143 1.00 75.81 97 GLU A N 1
ATOM 798 C CA . GLU A 1 97 ? 6.834 -2.790 -1.701 1.00 75.81 97 GLU A CA 1
ATOM 799 C C . GLU A 1 97 ? 8.219 -2.821 -1.029 1.00 75.81 97 GLU A C 1
ATOM 801 O O . GLU A 1 97 ? 9.245 -2.885 -1.708 1.00 75.81 97 GLU A O 1
ATOM 806 N N . ILE A 1 98 ? 8.277 -2.893 0.306 1.00 77.31 98 ILE A N 1
ATOM 807 C CA . ILE A 1 98 ? 9.546 -3.024 1.047 1.00 77.31 98 ILE A CA 1
ATOM 808 C C . ILE A 1 98 ? 10.256 -4.336 0.689 1.00 77.31 98 ILE A C 1
ATOM 810 O O . ILE A 1 98 ? 11.479 -4.370 0.531 1.00 77.31 98 ILE A O 1
ATOM 814 N N . LEU A 1 99 ? 9.506 -5.433 0.551 1.00 77.50 99 LEU A N 1
ATOM 815 C CA . LEU A 1 99 ? 10.061 -6.724 0.154 1.00 77.50 99 LEU A CA 1
ATOM 816 C C . LEU A 1 99 ? 10.643 -6.659 -1.263 1.00 77.50 99 LEU A C 1
ATOM 818 O O . LEU A 1 99 ? 11.749 -7.152 -1.488 1.00 77.50 99 LEU A O 1
ATOM 822 N N . GLN A 1 100 ? 9.946 -6.014 -2.200 1.00 72.19 1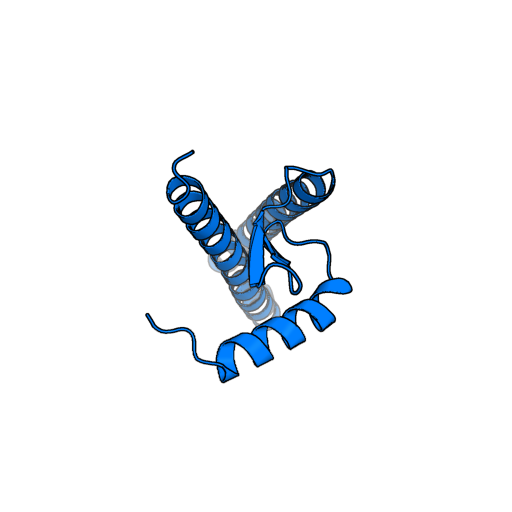00 GLN A N 1
ATOM 823 C CA . GLN A 1 100 ? 10.437 -5.784 -3.558 1.00 72.19 100 GLN A CA 1
ATOM 824 C C . GLN A 1 100 ? 11.708 -4.927 -3.567 1.00 72.19 100 GLN A C 1
ATOM 826 O O . GLN A 1 100 ? 12.658 -5.257 -4.279 1.00 72.19 100 GLN A O 1
ATOM 831 N N . GLU A 1 101 ? 11.782 -3.879 -2.744 1.00 69.62 101 GLU A N 1
ATOM 832 C CA . GLU A 1 101 ? 12.984 -3.051 -2.621 1.00 69.62 101 GLU A CA 1
ATOM 833 C C . GLU A 1 101 ? 14.163 -3.819 -2.003 1.00 69.62 101 GLU A C 1
ATOM 835 O O . GLU A 1 101 ? 15.303 -3.704 -2.459 1.00 69.62 101 GLU A O 1
ATOM 840 N N . LYS A 1 102 ? 13.908 -4.685 -1.022 1.00 68.00 102 LYS A N 1
ATOM 841 C CA . LYS A 1 102 ? 14.946 -5.543 -0.439 1.00 68.00 102 LYS A CA 1
ATOM 842 C C . LYS A 1 102 ? 15.480 -6.561 -1.451 1.00 68.00 102 LYS A C 1
ATOM 844 O O . LYS A 1 102 ? 16.693 -6.748 -1.550 1.00 68.00 102 LYS A O 1
ATOM 849 N N . VAL A 1 103 ? 14.595 -7.169 -2.244 1.00 68.50 103 VAL A N 1
ATOM 850 C CA . VAL A 1 103 ? 14.972 -8.047 -3.366 1.00 68.50 103 VAL A CA 1
ATOM 851 C C . VAL A 1 103 ? 15.765 -7.268 -4.424 1.00 68.50 103 VAL A C 1
ATOM 853 O O . VAL A 1 103 ? 16.761 -7.775 -4.940 1.00 68.50 103 VAL A O 1
ATOM 856 N N . ARG A 1 104 ? 15.397 -6.009 -4.699 1.00 61.41 104 ARG A N 1
ATOM 857 C CA . ARG A 1 104 ? 16.140 -5.095 -5.584 1.00 61.41 104 ARG A CA 1
ATOM 858 C C . ARG A 1 104 ? 17.567 -4.840 -5.087 1.00 61.41 104 ARG A C 1
ATOM 860 O O . ARG A 1 104 ? 18.492 -4.903 -5.894 1.00 61.41 104 ARG A O 1
ATOM 867 N N . LEU A 1 105 ? 17.765 -4.583 -3.791 1.00 62.94 105 LEU A N 1
ATOM 868 C CA . LEU A 1 105 ? 19.101 -4.370 -3.215 1.00 62.94 105 LEU A CA 1
ATOM 869 C C . LEU A 1 105 ? 19.977 -5.625 -3.330 1.00 62.94 105 LEU A C 1
ATOM 871 O O . LEU A 1 105 ? 21.133 -5.524 -3.734 1.00 62.94 105 LEU A O 1
ATOM 875 N N . GLN A 1 106 ? 19.415 -6.806 -3.064 1.00 59.00 106 GLN A N 1
ATOM 876 C CA . GLN A 1 106 ? 20.144 -8.074 -3.189 1.00 59.00 106 GLN A CA 1
ATOM 877 C C . GLN A 1 106 ? 20.482 -8.434 -4.645 1.00 59.00 106 GLN A C 1
ATOM 879 O O . GLN A 1 106 ? 21.567 -8.950 -4.915 1.00 59.00 106 GLN A O 1
ATOM 884 N N . GLY A 1 107 ? 19.594 -8.125 -5.595 1.00 54.59 107 GLY A N 1
ATOM 885 C CA . GLY A 1 107 ? 19.850 -8.311 -7.027 1.00 54.59 107 GLY A CA 1
ATOM 886 C C . GLY A 1 107 ? 20.933 -7.375 -7.576 1.00 54.59 107 GLY A C 1
ATOM 887 O O . GLY A 1 107 ? 21.700 -7.778 -8.446 1.00 54.59 107 GLY A O 1
ATOM 888 N N . SER A 1 108 ? 21.051 -6.158 -7.034 1.00 50.34 108 SER A N 1
ATOM 889 C CA . SER A 1 108 ? 22.089 -5.198 -7.435 1.00 50.34 108 SER A CA 1
ATOM 890 C C . SER A 1 108 ? 23.485 -5.565 -6.924 1.00 50.34 108 SER A C 1
ATOM 892 O O . SER A 1 108 ? 24.468 -5.212 -7.566 1.00 50.34 108 SER A O 1
ATOM 894 N N . THR A 1 109 ? 23.595 -6.272 -5.795 1.00 53.88 109 THR A N 1
ATOM 895 C CA . THR A 1 109 ? 24.882 -6.747 -5.250 1.00 53.88 109 THR A CA 1
ATOM 896 C C . THR A 1 109 ? 25.408 -8.021 -5.919 1.00 53.88 109 THR A C 1
ATOM 898 O O . THR A 1 109 ? 26.548 -8.405 -5.680 1.00 53.88 109 THR A O 1
ATOM 901 N N . ALA A 1 110 ? 24.595 -8.688 -6.747 1.00 46.59 110 ALA A N 1
ATOM 902 C CA . ALA A 1 110 ? 24.940 -9.953 -7.401 1.00 46.59 110 ALA A CA 1
ATOM 903 C C . ALA A 1 110 ? 25.538 -9.797 -8.817 1.00 46.59 110 ALA A C 1
ATOM 905 O O . ALA A 1 110 ? 25.841 -10.800 -9.459 1.00 46.59 110 ALA A O 1
ATOM 906 N N . LEU A 1 111 ? 25.714 -8.565 -9.308 1.00 41.75 111 LEU A N 1
ATOM 907 C CA . LEU A 1 111 ? 26.419 -8.269 -10.557 1.00 41.75 111 LEU A CA 1
ATOM 908 C C . LEU A 1 111 ? 27.825 -7.734 -10.230 1.00 41.75 111 LEU A C 1
ATOM 910 O O . LEU A 1 111 ? 27.964 -6.532 -9.998 1.00 41.75 111 LEU A O 1
ATOM 914 N N . PRO A 1 112 ? 28.867 -8.587 -10.182 1.00 37.38 112 PRO A N 1
ATOM 915 C CA . PRO A 1 112 ? 30.231 -8.101 -10.312 1.00 37.38 112 PRO A CA 1
ATOM 916 C C . PRO A 1 112 ? 30.399 -7.563 -11.738 1.00 37.38 112 PRO A C 1
ATOM 918 O O . PRO A 1 112 ? 30.033 -8.235 -12.707 1.00 37.38 112 PRO A O 1
ATOM 921 N N . GLY A 1 113 ? 30.872 -6.319 -11.835 1.00 41.62 113 GLY A N 1
ATOM 922 C CA . GLY A 1 113 ? 31.403 -5.765 -13.080 1.00 41.62 113 GLY A CA 1
ATOM 923 C C . GLY A 1 113 ? 32.662 -6.490 -13.531 1.00 41.62 113 GLY A C 1
ATOM 924 O O . GLY A 1 113 ? 33.315 -7.129 -12.673 1.00 41.62 113 GLY A O 1
#